Protein AF-A0A7C7WQC9-F1 (afdb_monomer)

Structure (mmCIF, N/CA/C/O backbone):
data_AF-A0A7C7WQC9-F1
#
_entry.id   AF-A0A7C7WQC9-F1
#
loop_
_atom_site.group_PDB
_atom_site.id
_atom_site.type_symbol
_atom_site.label_atom_id
_atom_site.label_alt_id
_atom_site.label_comp_id
_atom_site.label_asym_id
_atom_site.label_entity_id
_atom_site.label_seq_id
_atom_site.pdbx_PDB_ins_code
_atom_site.Cartn_x
_atom_site.Cartn_y
_atom_site.Cartn_z
_atom_site.occupancy
_atom_site.B_iso_or_equiv
_atom_site.auth_seq_id
_atom_site.auth_comp_id
_atom_site.auth_asym_id
_atom_site.auth_atom_id
_atom_site.pdbx_PDB_model_num
ATOM 1 N N . MET A 1 1 ? -7.700 7.369 4.711 1.00 64.25 1 MET A N 1
ATOM 2 C CA . MET A 1 1 ? -9.040 7.244 5.313 1.00 64.25 1 MET A CA 1
ATOM 3 C C . MET A 1 1 ? -9.657 8.632 5.385 1.00 64.25 1 MET A C 1
ATOM 5 O O . MET A 1 1 ? -8.941 9.602 5.173 1.00 64.25 1 MET A O 1
ATOM 9 N N . LYS A 1 2 ? -10.973 8.746 5.569 1.00 70.88 2 LYS A N 1
ATOM 10 C CA . LYS A 1 2 ? -11.590 10.021 5.981 1.00 70.88 2 LYS A CA 1
ATOM 11 C C . LYS A 1 2 ? -11.901 10.004 7.476 1.00 70.88 2 LYS A C 1
ATOM 13 O O . LYS A 1 2 ? -11.728 11.023 8.126 1.00 70.88 2 LYS A O 1
ATOM 18 N N . GLU A 1 3 ? -12.272 8.836 7.994 1.00 84.00 3 GLU A N 1
ATOM 19 C CA . GLU A 1 3 ? -12.605 8.578 9.395 1.00 84.00 3 GLU A CA 1
ATOM 20 C C . GLU A 1 3 ? -11.964 7.251 9.838 1.00 84.00 3 GLU A C 1
ATOM 22 O O . GLU A 1 3 ? -11.540 6.449 8.992 1.00 84.00 3 GLU A O 1
ATOM 27 N N . ALA A 1 4 ? -11.831 7.053 11.152 1.00 91.31 4 ALA A N 1
ATOM 28 C CA . ALA A 1 4 ? -11.336 5.804 11.730 1.00 91.31 4 ALA A CA 1
ATOM 29 C C . ALA A 1 4 ? -12.368 4.673 11.538 1.00 91.31 4 ALA A C 1
ATOM 31 O O . ALA A 1 4 ? -13.559 4.963 11.507 1.00 91.31 4 ALA A O 1
ATOM 32 N N . PRO A 1 5 ? -11.950 3.400 11.410 1.00 94.94 5 PRO A N 1
ATOM 33 C CA . PRO A 1 5 ? -12.884 2.279 11.362 1.00 94.94 5 PRO A CA 1
ATOM 34 C C . PRO A 1 5 ? -13.721 2.172 12.647 1.00 94.94 5 PRO A C 1
ATOM 36 O O . PRO A 1 5 ? -13.170 2.225 13.749 1.00 94.94 5 PRO A O 1
ATOM 39 N N . ASP A 1 6 ? -15.032 1.987 12.481 1.00 94.25 6 ASP A N 1
ATOM 40 C CA . ASP A 1 6 ? -16.019 2.055 13.570 1.00 94.25 6 ASP A CA 1
ATOM 41 C C . ASP A 1 6 ? -15.994 0.839 14.508 1.00 94.25 6 ASP A C 1
ATOM 43 O O . ASP A 1 6 ? -16.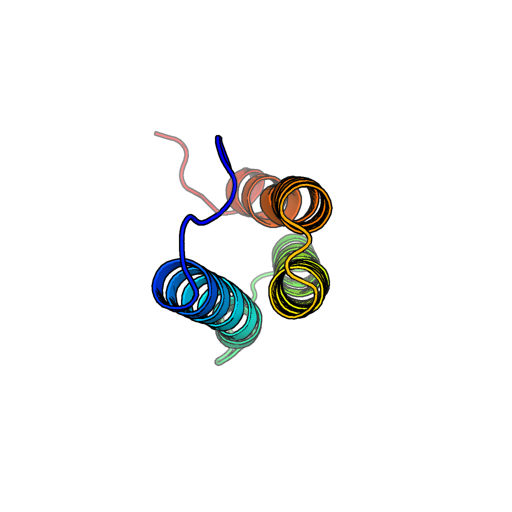310 0.950 15.692 1.00 94.25 6 ASP A O 1
ATOM 47 N N . ASP A 1 7 ? -15.626 -0.331 13.983 1.00 96.19 7 ASP A N 1
ATOM 48 C CA . ASP A 1 7 ? -15.652 -1.599 14.706 1.00 96.19 7 ASP A CA 1
ATOM 49 C C . ASP A 1 7 ? -14.519 -2.547 14.276 1.00 96.19 7 ASP A C 1
ATOM 51 O O . ASP A 1 7 ? -13.774 -2.297 13.323 1.00 96.19 7 ASP A O 1
ATOM 55 N N . ASP A 1 8 ? -14.372 -3.653 15.008 1.00 96.88 8 ASP A N 1
ATOM 56 C CA . ASP A 1 8 ? -13.337 -4.664 14.759 1.00 96.88 8 ASP A CA 1
ATOM 57 C C . ASP A 1 8 ? -13.433 -5.260 13.353 1.00 96.88 8 ASP A C 1
ATOM 59 O O . ASP A 1 8 ? -12.416 -5.470 12.695 1.00 96.88 8 ASP A O 1
ATOM 63 N N . LYS A 1 9 ? -14.652 -5.448 12.841 1.00 97.38 9 LYS A N 1
ATOM 64 C CA . LYS A 1 9 ? -14.880 -5.977 11.495 1.00 97.38 9 LYS A CA 1
ATOM 65 C C . LYS A 1 9 ? -14.376 -5.009 10.423 1.00 97.38 9 LYS A C 1
ATOM 67 O O . LYS A 1 9 ? -13.825 -5.435 9.406 1.00 97.38 9 LYS A O 1
ATOM 72 N N . ALA A 1 10 ? -14.546 -3.706 10.627 1.00 96.88 10 ALA A N 1
ATOM 73 C CA . ALA A 1 10 ? -14.026 -2.675 9.743 1.00 96.88 10 ALA A CA 1
ATOM 74 C C . ALA A 1 10 ? -12.488 -2.623 9.790 1.00 96.88 10 ALA A C 1
ATOM 76 O O . ALA A 1 10 ? -11.855 -2.474 8.740 1.00 96.88 10 ALA A O 1
ATOM 77 N N . TRP A 1 11 ? -11.884 -2.822 10.967 1.00 97.56 11 TRP A N 1
ATOM 7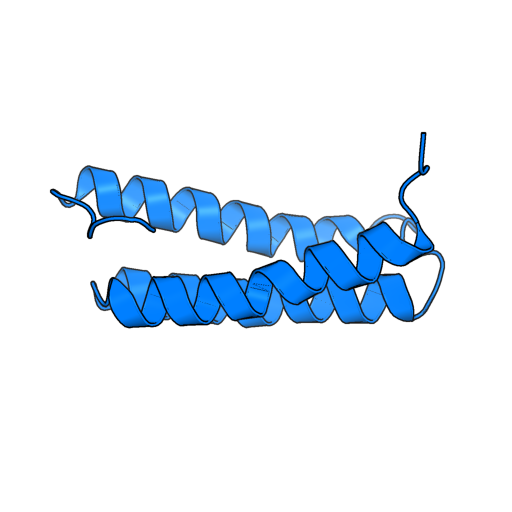8 C CA . TRP A 1 11 ? -10.433 -2.975 11.113 1.00 97.56 11 TRP A CA 1
ATOM 79 C C . TRP A 1 11 ? -9.900 -4.220 10.388 1.00 97.56 11 TRP A C 1
ATOM 81 O O . TRP A 1 11 ? -8.958 -4.105 9.605 1.00 97.56 11 TRP A O 1
ATOM 91 N N . GLU A 1 12 ? -10.530 -5.383 10.555 1.00 97.88 12 GLU A N 1
ATOM 92 C CA . GLU A 1 12 ? -10.162 -6.627 9.859 1.00 97.88 12 GLU A CA 1
ATOM 93 C C . GLU A 1 12 ? -10.291 -6.502 8.335 1.00 97.88 12 GLU A C 1
ATOM 95 O O . GLU A 1 12 ? -9.417 -6.932 7.573 1.00 97.88 12 GLU A O 1
ATOM 100 N N . ALA A 1 13 ? -11.365 -5.866 7.863 1.00 97.06 13 ALA A N 1
ATOM 101 C CA . ALA A 1 13 ? -11.560 -5.604 6.444 1.00 97.06 13 ALA A CA 1
ATOM 102 C C . ALA A 1 13 ? -10.474 -4.670 5.888 1.00 97.06 13 ALA A C 1
ATOM 104 O O . ALA A 1 13 ? -10.034 -4.837 4.746 1.00 97.06 13 ALA A O 1
ATOM 105 N N . LEU A 1 14 ? -10.030 -3.686 6.674 1.00 96.81 14 LEU A N 1
ATOM 106 C CA . LEU A 1 14 ? -8.933 -2.800 6.302 1.00 96.81 14 LEU A CA 1
ATOM 107 C C . LEU A 1 14 ? -7.588 -3.546 6.285 1.00 96.81 14 LEU A C 1
ATOM 109 O O . LEU A 1 14 ? -6.837 -3.392 5.320 1.00 96.81 14 LEU A O 1
ATOM 113 N N . ALA A 1 15 ? -7.323 -4.399 7.280 1.00 98.06 15 ALA A N 1
ATOM 114 C CA . ALA A 1 15 ? -6.136 -5.252 7.337 1.00 98.06 15 ALA A CA 1
ATOM 115 C C . ALA A 1 15 ? -6.055 -6.169 6.111 1.00 98.06 15 ALA A C 1
ATOM 117 O O . ALA A 1 15 ? -5.039 -6.206 5.421 1.00 98.06 15 ALA A O 1
ATOM 118 N N . THR A 1 16 ? -7.165 -6.825 5.763 1.00 98.38 16 THR A N 1
ATOM 119 C CA . THR A 1 16 ? -7.254 -7.709 4.591 1.00 98.38 16 THR A CA 1
ATOM 120 C C . THR A 1 16 ? -6.883 -6.968 3.305 1.00 98.38 16 THR A C 1
ATOM 122 O O . THR A 1 16 ? -6.097 -7.459 2.500 1.00 98.38 16 THR A O 1
ATOM 125 N N . LYS A 1 17 ? -7.397 -5.747 3.113 1.00 97.69 17 LYS A N 1
ATOM 126 C CA . LYS A 1 17 ? -7.072 -4.922 1.937 1.00 97.69 17 LYS A CA 1
ATOM 127 C C . LYS A 1 17 ? -5.598 -4.516 1.908 1.00 97.69 17 LYS A C 1
ATOM 129 O O . LYS A 1 17 ? -4.987 -4.547 0.843 1.00 97.69 17 LYS A O 1
ATOM 134 N N . ALA A 1 18 ? -5.026 -4.144 3.053 1.00 97.88 18 ALA A N 1
ATOM 135 C CA . ALA A 1 18 ? -3.611 -3.799 3.149 1.00 97.88 18 ALA A CA 1
ATOM 136 C C . ALA A 1 18 ? -2.707 -5.009 2.848 1.00 97.88 18 ALA A C 1
ATOM 138 O O . ALA A 1 18 ? -1.744 -4.869 2.096 1.00 97.88 18 ALA A O 1
ATOM 139 N N . ALA A 1 19 ? -3.064 -6.198 3.343 1.00 98.44 19 ALA A N 1
ATOM 140 C CA . ALA A 1 19 ? -2.371 -7.448 3.037 1.00 98.44 19 ALA A CA 1
ATOM 141 C C . ALA A 1 19 ? -2.437 -7.791 1.543 1.00 98.44 19 ALA A C 1
ATOM 143 O O . ALA A 1 19 ? -1.412 -8.078 0.935 1.00 98.44 19 ALA A O 1
ATOM 144 N N . LEU A 1 20 ? -3.606 -7.664 0.908 1.00 98.56 20 LEU A N 1
ATOM 145 C CA . LEU A 1 20 ? -3.738 -7.894 -0.535 1.00 98.56 20 LEU A CA 1
ATOM 146 C C . LEU A 1 20 ? -2.847 -6.958 -1.367 1.00 98.56 20 LEU A C 1
ATOM 148 O O . LEU A 1 20 ? -2.278 -7.382 -2.370 1.00 98.56 20 LEU A O 1
ATOM 152 N N . LEU A 1 21 ? -2.699 -5.695 -0.956 1.00 98.25 21 LEU A N 1
ATOM 153 C CA . LEU A 1 21 ? -1.791 -4.754 -1.621 1.00 98.25 21 LEU A CA 1
ATOM 154 C C . LEU A 1 21 ? -0.316 -5.108 -1.401 1.00 98.25 21 LEU A C 1
ATOM 156 O O . LEU A 1 21 ? 0.492 -4.916 -2.310 1.00 98.25 21 LEU A O 1
ATOM 160 N N . ASN A 1 22 ? 0.030 -5.645 -0.231 1.00 98.44 22 ASN A N 1
ATOM 161 C CA . ASN A 1 22 ? 1.367 -6.166 0.033 1.00 98.44 22 ASN A CA 1
ATOM 162 C C . ASN A 1 22 ? 1.701 -7.330 -0.912 1.00 98.44 22 ASN A C 1
ATOM 164 O O . ASN A 1 22 ? 2.683 -7.258 -1.652 1.00 98.44 22 ASN A O 1
ATOM 168 N N . GLU A 1 23 ? 0.823 -8.333 -0.974 1.00 98.44 23 GLU A N 1
ATOM 169 C CA . GLU A 1 23 ? 0.969 -9.498 -1.854 1.00 98.44 23 GLU A CA 1
ATOM 170 C C . GLU A 1 23 ? 1.013 -9.100 -3.334 1.00 98.44 23 GLU A C 1
ATOM 172 O O . GLU A 1 23 ? 1.831 -9.610 -4.103 1.00 98.44 23 GLU A O 1
ATOM 177 N N . ALA A 1 24 ? 0.207 -8.116 -3.746 1.00 97.81 24 ALA A N 1
ATOM 178 C CA . ALA A 1 24 ? 0.266 -7.576 -5.101 1.00 97.81 24 ALA A CA 1
ATOM 179 C C . ALA A 1 24 ? 1.671 -7.054 -5.447 1.00 97.81 24 ALA A C 1
ATOM 181 O O . ALA A 1 24 ? 2.159 -7.298 -6.548 1.00 97.81 24 ALA A O 1
ATOM 182 N N . GLY A 1 25 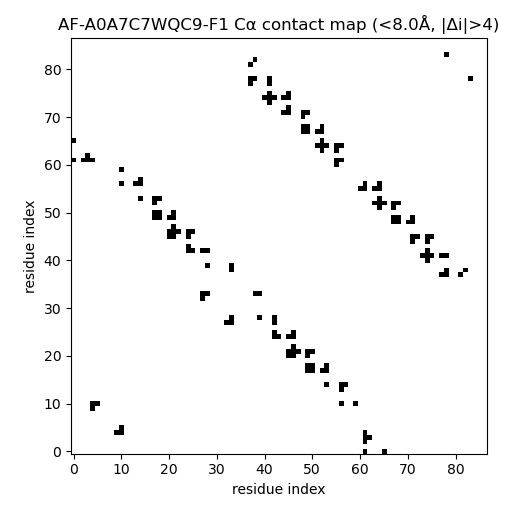? 2.364 -6.410 -4.504 1.00 97.38 25 GLY A N 1
ATOM 183 C CA . GLY A 1 25 ? 3.749 -5.975 -4.687 1.00 97.38 25 GLY A CA 1
ATOM 184 C C . GLY A 1 25 ? 4.735 -7.122 -4.945 1.00 97.38 25 GLY A C 1
ATOM 185 O O . GLY A 1 25 ? 5.723 -6.925 -5.650 1.00 97.38 25 GLY A O 1
ATOM 186 N N . HIS A 1 26 ? 4.468 -8.328 -4.438 1.00 97.56 26 HIS A N 1
ATOM 187 C CA . HIS A 1 26 ? 5.244 -9.524 -4.779 1.00 97.56 26 HIS A CA 1
ATOM 188 C C . HIS A 1 26 ? 4.882 -10.058 -6.169 1.00 97.56 26 HIS A C 1
ATOM 190 O O . HIS A 1 26 ? 5.775 -10.326 -6.972 1.00 97.56 26 HIS A O 1
ATOM 196 N N . ILE A 1 27 ? 3.587 -10.153 -6.483 1.00 97.75 27 ILE A N 1
ATOM 197 C CA . ILE A 1 27 ? 3.093 -10.643 -7.781 1.00 97.75 27 ILE A CA 1
ATOM 198 C C . ILE A 1 27 ? 3.590 -9.765 -8.937 1.00 97.75 27 ILE A C 1
ATOM 200 O O . ILE A 1 27 ? 3.932 -10.280 -9.999 1.00 97.75 27 ILE A O 1
ATOM 204 N N . LEU A 1 28 ? 3.692 -8.448 -8.736 1.00 97.19 28 LEU A N 1
ATOM 205 C CA . LEU A 1 28 ? 4.237 -7.516 -9.730 1.00 97.19 28 LEU A CA 1
ATOM 206 C C . LEU A 1 28 ? 5.694 -7.826 -10.112 1.00 97.19 28 LEU A C 1
ATOM 208 O O . LEU A 1 28 ? 6.129 -7.424 -11.188 1.00 97.19 28 LEU A O 1
ATOM 212 N N . MET A 1 29 ? 6.432 -8.547 -9.267 1.00 97.88 29 MET A N 1
ATOM 213 C CA . MET A 1 29 ? 7.819 -8.957 -9.509 1.00 97.88 29 MET A CA 1
ATOM 214 C C . MET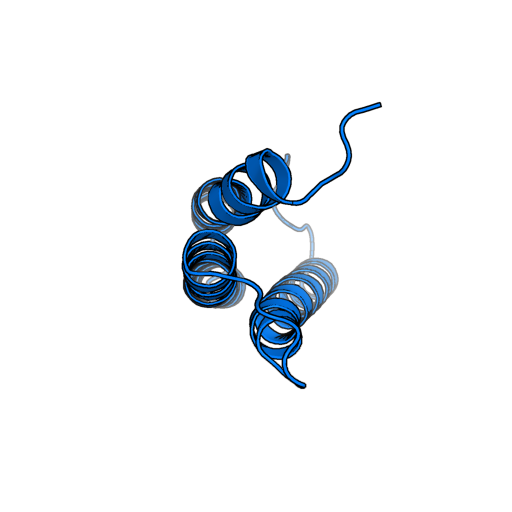 A 1 29 ? 7.951 -10.406 -9.997 1.00 97.88 29 MET A C 1
ATOM 216 O O . MET A 1 29 ? 9.052 -10.833 -10.342 1.00 97.88 29 MET A O 1
ATOM 220 N N . ALA A 1 30 ? 6.860 -11.172 -10.010 1.00 96.81 30 ALA A N 1
ATOM 221 C CA . ALA A 1 30 ? 6.864 -12.577 -10.399 1.00 96.81 30 ALA A CA 1
ATOM 222 C C . ALA A 1 30 ? 6.857 -12.758 -11.926 1.00 96.81 30 ALA A C 1
ATOM 224 O O . ALA A 1 30 ? 6.542 -11.837 -12.679 1.00 96.81 30 ALA A O 1
ATOM 225 N N . ASP A 1 31 ? 7.190 -13.967 -12.380 1.00 95.25 31 ASP A N 1
ATOM 226 C CA . ASP A 1 31 ? 6.983 -14.442 -13.758 1.00 95.25 31 ASP A CA 1
ATOM 227 C C . ASP A 1 31 ? 7.562 -13.544 -14.868 1.00 95.25 31 ASP A C 1
ATOM 229 O O . ASP A 1 31 ? 7.004 -13.451 -15.960 1.00 95.25 31 ASP A O 1
ATOM 233 N N . GLY A 1 32 ? 8.665 -12.837 -14.596 1.00 94.38 32 GLY A N 1
ATOM 234 C CA . GLY A 1 32 ? 9.292 -11.933 -15.570 1.00 94.38 32 GLY A CA 1
ATOM 235 C C . GLY A 1 32 ? 8.470 -10.678 -15.894 1.00 94.38 32 GLY A C 1
ATOM 236 O O . GLY A 1 32 ? 8.727 -10.029 -16.903 1.00 94.38 32 GLY A O 1
ATOM 237 N N . ARG A 1 33 ? 7.485 -10.321 -15.056 1.00 93.44 33 ARG A N 1
ATOM 238 C CA . ARG A 1 33 ? 6.609 -9.152 -15.254 1.00 93.44 33 ARG A CA 1
ATOM 239 C C . ARG A 1 33 ? 7.320 -7.810 -15.102 1.00 93.44 33 ARG A C 1
ATOM 241 O O . ARG A 1 33 ? 6.839 -6.832 -15.658 1.00 93.44 33 ARG A O 1
ATOM 248 N N . CYS A 1 34 ? 8.405 -7.755 -14.329 1.00 96.94 34 CYS A N 1
ATOM 249 C CA . CYS A 1 34 ? 9.128 -6.522 -14.029 1.00 96.94 34 CYS A CA 1
ATOM 250 C C . CYS A 1 34 ? 9.968 -6.070 -15.239 1.00 96.94 34 CYS A C 1
ATOM 252 O O . CYS A 1 34 ? 10.949 -6.745 -15.558 1.00 96.94 34 CYS A O 1
ATOM 254 N N . PRO A 1 35 ? 9.630 -4.946 -15.897 1.00 96.31 35 PRO A N 1
ATOM 255 C CA . PRO A 1 35 ? 10.345 -4.487 -17.084 1.00 96.31 35 PRO A CA 1
ATOM 256 C C . PRO A 1 35 ? 11.656 -3.757 -16.757 1.00 96.31 35 PRO A C 1
ATOM 258 O O . PRO A 1 35 ? 12.596 -3.828 -17.546 1.00 96.31 35 PRO A O 1
ATOM 261 N N . ASP A 1 36 ? 11.730 -3.053 -15.621 1.00 97.75 36 ASP A N 1
ATOM 262 C CA . ASP A 1 36 ? 12.852 -2.178 -15.267 1.00 97.75 36 ASP A CA 1
ATOM 263 C C . ASP A 1 36 ? 12.891 -1.819 -13.764 1.00 97.75 36 ASP A C 1
ATOM 265 O O . ASP A 1 36 ? 12.164 -2.379 -12.940 1.00 97.75 36 ASP A O 1
ATOM 269 N N . GLY A 1 37 ? 13.798 -0.902 -13.407 1.00 97.56 37 GLY A N 1
ATOM 270 C CA . GLY A 1 37 ? 14.021 -0.450 -12.035 1.00 97.56 37 GLY A CA 1
ATOM 271 C C . GLY A 1 37 ? 12.897 0.409 -11.452 1.00 97.56 37 GLY A C 1
ATOM 272 O O . GLY A 1 37 ? 12.614 0.271 -10.265 1.00 97.56 37 GLY A O 1
ATOM 273 N N . ASP A 1 38 ? 12.212 1.231 -12.255 1.00 97.62 38 ASP A N 1
ATOM 274 C CA . ASP A 1 38 ? 11.123 2.090 -11.762 1.00 97.62 38 ASP A CA 1
ATOM 275 C C . ASP A 1 38 ? 9.948 1.235 -11.267 1.00 97.62 38 ASP A C 1
ATOM 277 O O . ASP A 1 38 ? 9.372 1.481 -10.199 1.00 97.62 38 ASP A O 1
ATOM 281 N N . TRP A 1 39 ? 9.638 0.166 -12.004 1.00 98.00 39 TRP A N 1
ATOM 282 C CA . TRP A 1 39 ? 8.675 -0.844 -11.579 1.00 98.00 39 TRP A CA 1
ATOM 283 C C . TRP A 1 39 ? 9.125 -1.569 -10.306 1.00 98.00 39 TRP A C 1
ATOM 285 O O . TRP A 1 39 ? 8.336 -1.716 -9.365 1.00 98.00 39 TRP A O 1
ATOM 295 N N . ALA A 1 40 ? 10.386 -2.012 -10.257 1.00 98.19 40 ALA A N 1
ATOM 296 C CA . ALA A 1 40 ? 10.937 -2.745 -9.119 1.00 98.19 40 ALA A CA 1
ATOM 297 C C . ALA A 1 40 ? 10.905 -1.921 -7.821 1.00 98.19 40 ALA A C 1
ATOM 299 O O . ALA A 1 40 ? 10.473 -2.416 -6.772 1.00 98.19 40 ALA A O 1
ATOM 300 N N . ASP A 1 41 ? 11.304 -0.653 -7.893 1.00 98.31 41 ASP A N 1
ATOM 301 C CA . ASP A 1 41 ? 11.337 0.264 -6.756 1.00 98.31 41 ASP A CA 1
ATOM 302 C C . ASP A 1 41 ? 9.929 0.646 -6.289 1.00 98.31 41 ASP A C 1
ATOM 304 O O . ASP A 1 41 ? 9.660 0.715 -5.081 1.00 98.31 41 ASP A O 1
ATOM 308 N N . ALA A 1 42 ? 8.986 0.815 -7.220 1.00 98.25 42 ALA A N 1
ATOM 309 C CA . ALA A 1 42 ? 7.584 1.013 -6.878 1.00 98.25 42 ALA A CA 1
ATOM 310 C C . ALA A 1 42 ? 6.987 -0.228 -6.193 1.00 98.25 42 ALA A C 1
ATOM 312 O O . ALA A 1 42 ? 6.328 -0.097 -5.160 1.00 98.25 42 ALA A O 1
ATOM 313 N N . ALA A 1 43 ? 7.254 -1.436 -6.697 1.00 98.25 43 ALA A N 1
ATOM 314 C CA . ALA A 1 43 ? 6.798 -2.683 -6.080 1.00 98.25 43 ALA A CA 1
ATOM 315 C C . ALA A 1 43 ? 7.413 -2.897 -4.684 1.00 98.25 43 ALA A C 1
ATOM 317 O O . ALA A 1 43 ? 6.729 -3.333 -3.754 1.00 98.25 43 ALA A O 1
ATOM 318 N N . LYS A 1 44 ? 8.689 -2.543 -4.490 1.00 98.19 44 LYS A N 1
ATOM 319 C CA . LYS A 1 44 ? 9.330 -2.512 -3.167 1.00 98.19 44 LYS A CA 1
ATOM 320 C C . LYS A 1 44 ? 8.629 -1.531 -2.228 1.00 98.19 44 LYS A C 1
ATOM 322 O O . LYS A 1 44 ? 8.222 -1.936 -1.142 1.00 98.19 44 LYS A O 1
ATOM 327 N N . THR A 1 45 ? 8.417 -0.293 -2.668 1.00 98.12 45 THR A N 1
ATOM 328 C CA . THR A 1 45 ? 7.718 0.736 -1.881 1.00 98.12 45 THR A CA 1
ATOM 329 C C . THR A 1 45 ? 6.304 0.288 -1.500 1.00 98.12 45 THR A C 1
ATOM 331 O O . THR A 1 45 ? 5.894 0.449 -0.351 1.00 98.12 45 THR A O 1
ATOM 334 N N . LEU A 1 46 ? 5.563 -0.324 -2.432 1.00 98.31 46 LEU A N 1
ATOM 335 C CA . LEU A 1 46 ? 4.223 -0.857 -2.180 1.00 98.31 46 LEU A CA 1
ATOM 336 C C . LEU A 1 46 ? 4.239 -1.894 -1.048 1.00 98.31 46 LEU A C 1
ATOM 338 O O . LEU A 1 46 ? 3.420 -1.801 -0.134 1.00 98.31 46 LEU A O 1
ATOM 342 N N . ARG A 1 47 ? 5.189 -2.837 -1.060 1.00 98.25 47 ARG A N 1
ATOM 343 C CA . ARG A 1 47 ? 5.350 -3.855 -0.006 1.00 98.25 47 ARG A CA 1
ATOM 344 C C . ARG A 1 47 ? 5.747 -3.248 1.335 1.00 98.25 47 ARG A C 1
ATOM 346 O O . ARG A 1 47 ? 5.106 -3.501 2.349 1.00 98.25 47 ARG A O 1
ATOM 353 N N . GLU A 1 48 ? 6.782 -2.418 1.355 1.00 98.19 48 GLU A N 1
ATOM 354 C CA . GLU A 1 48 ? 7.296 -1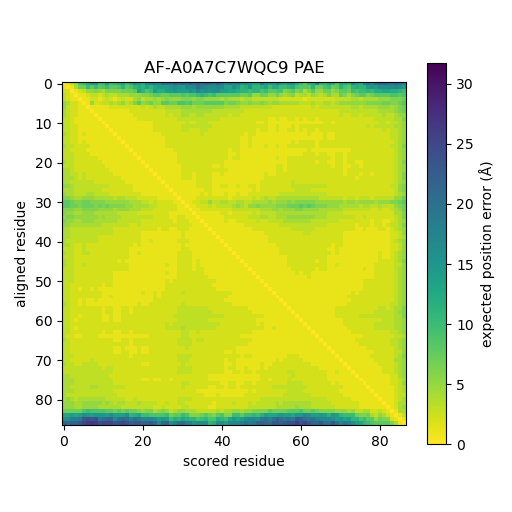.847 2.603 1.00 98.19 48 GLU A CA 1
ATOM 355 C C . GLU A 1 48 ? 6.257 -0.941 3.273 1.00 98.19 48 GLU A C 1
ATOM 357 O O . GLU A 1 48 ? 5.989 -1.079 4.467 1.00 98.19 48 GLU A O 1
ATOM 362 N N . CYS A 1 49 ? 5.595 -0.062 2.516 1.00 98.31 49 CYS A N 1
ATOM 363 C CA . CYS A 1 49 ? 4.578 0.815 3.087 1.00 98.31 49 CYS A CA 1
ATOM 364 C C . CYS A 1 49 ? 3.297 0.065 3.478 1.00 98.31 49 CYS A C 1
ATOM 366 O O . CYS A 1 49 ? 2.724 0.390 4.514 1.00 98.31 49 CYS A O 1
ATOM 368 N N . SER A 1 50 ? 2.850 -0.945 2.720 1.00 98.25 50 SER A N 1
ATOM 369 C CA . SER A 1 50 ? 1.686 -1.758 3.123 1.00 98.25 50 SER A CA 1
ATOM 370 C C . SER A 1 50 ? 1.945 -2.554 4.407 1.00 98.25 50 SER A C 1
ATOM 372 O O . SER A 1 50 ? 1.045 -2.657 5.237 1.00 98.25 50 SER A O 1
ATOM 374 N N . ALA A 1 51 ? 3.175 -3.026 4.642 1.00 98.50 51 ALA A N 1
ATOM 375 C CA . ALA A 1 51 ? 3.557 -3.642 5.915 1.00 98.50 51 ALA A CA 1
ATOM 376 C C . ALA A 1 51 ? 3.487 -2.644 7.087 1.00 98.50 51 ALA A C 1
ATOM 378 O O . ALA A 1 51 ? 3.034 -2.986 8.180 1.00 98.50 51 ALA A O 1
ATOM 379 N N . VAL A 1 52 ? 3.876 -1.382 6.862 1.00 98.56 52 VAL A N 1
ATOM 380 C CA . VAL A 1 52 ? 3.693 -0.316 7.862 1.00 98.56 52 VAL A CA 1
ATOM 381 C C . VAL A 1 52 ? 2.208 -0.033 8.092 1.00 98.56 52 VAL A C 1
ATOM 383 O O . VAL A 1 52 ? 1.798 0.087 9.243 1.00 98.56 52 VAL A O 1
ATOM 386 N N . VAL A 1 53 ? 1.391 0.031 7.034 1.00 98.44 53 VAL A N 1
ATOM 387 C CA . VAL A 1 53 ? -0.069 0.196 7.147 1.00 98.44 53 VAL A CA 1
ATOM 388 C C . VAL A 1 53 ? -0.674 -0.926 7.994 1.00 98.44 53 VAL A C 1
ATOM 390 O O . VAL A 1 53 ? -1.413 -0.625 8.927 1.00 98.44 53 VAL A O 1
ATOM 393 N N . LEU A 1 54 ? -0.317 -2.189 7.736 1.00 98.31 54 LEU A N 1
ATOM 394 C CA . LEU A 1 54 ? -0.752 -3.345 8.531 1.00 98.31 54 LEU A CA 1
ATOM 395 C C . LEU A 1 54 ? -0.382 -3.192 10.007 1.00 9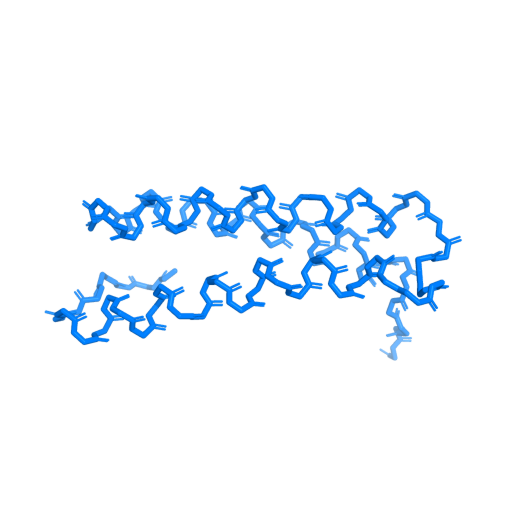8.31 54 LEU A C 1
ATOM 397 O O . LEU A 1 54 ? -1.253 -3.253 10.866 1.00 98.31 54 LEU A O 1
ATOM 401 N N . LYS A 1 55 ? 0.880 -2.867 10.304 1.00 98.50 55 LYS A N 1
ATOM 402 C CA . LYS A 1 55 ? 1.324 -2.642 11.685 1.00 98.50 55 LYS A CA 1
ATOM 403 C C . LYS A 1 55 ? 0.516 -1.548 12.390 1.00 98.50 55 LYS A C 1
ATOM 405 O O . LYS A 1 55 ? 0.258 -1.647 13.585 1.00 98.50 55 LYS A O 1
ATOM 410 N N . LYS A 1 56 ? 0.142 -0.483 11.674 1.00 98.44 56 LYS A N 1
ATOM 411 C CA . LYS A 1 56 ? -0.687 0.601 12.220 1.00 98.44 56 LYS A CA 1
ATOM 412 C C . LYS A 1 56 ? -2.139 0.181 12.426 1.00 98.44 56 LYS A C 1
ATOM 414 O O . LYS A 1 56 ? -2.738 0.568 13.424 1.00 98.44 56 LYS A O 1
ATOM 419 N N . ILE A 1 57 ? -2.671 -0.650 11.537 1.00 98.12 57 ILE A N 1
ATOM 420 C CA . ILE A 1 57 ? -3.992 -1.268 11.684 1.00 98.12 57 ILE A CA 1
ATOM 421 C C . ILE A 1 57 ? -4.044 -2.169 12.920 1.00 98.12 57 ILE A C 1
ATOM 423 O O . ILE A 1 57 ? -4.959 -2.019 13.724 1.00 98.12 57 ILE A O 1
ATOM 427 N N . ASP A 1 58 ? -3.031 -3.010 13.137 1.00 97.31 58 ASP A N 1
ATOM 428 C CA . ASP A 1 58 ? -2.945 -3.882 14.319 1.00 97.31 58 ASP A CA 1
ATOM 429 C C . ASP A 1 58 ? -2.903 -3.079 15.631 1.00 97.31 58 ASP A C 1
ATOM 431 O O . ASP A 1 58 ? -3.380 -3.521 16.674 1.00 97.31 58 ASP A O 1
ATOM 435 N N . GLN A 1 59 ? -2.353 -1.863 15.577 1.00 97.88 59 GLN A N 1
ATOM 436 C CA . GLN A 1 59 ? -2.301 -0.914 16.693 1.00 97.88 59 GLN A CA 1
ATOM 437 C C . GLN A 1 59 ? -3.585 -0.082 16.854 1.00 97.88 59 GLN A C 1
ATOM 439 O O . GLN A 1 59 ? -3.649 0.748 17.760 1.00 97.88 59 GLN A O 1
ATOM 444 N N . LYS A 1 60 ? -4.579 -0.259 15.974 1.00 97.06 60 LYS A N 1
ATOM 445 C CA . LYS A 1 60 ? -5.752 0.619 15.821 1.00 97.06 60 LYS A CA 1
ATOM 446 C C . LYS A 1 60 ? -5.399 2.108 15.680 1.00 97.06 60 LYS A C 1
ATOM 448 O O . LYS A 1 60 ? -6.155 2.992 16.079 1.00 97.06 60 LYS A O 1
ATOM 453 N N . ASP A 1 61 ? -4.252 2.397 15.072 1.00 97.69 61 ASP A N 1
ATOM 454 C CA . ASP A 1 61 ? -3.748 3.748 14.829 1.00 97.69 61 ASP A CA 1
ATOM 455 C C . ASP A 1 61 ? -4.239 4.244 13.460 1.00 97.69 61 ASP A C 1
ATOM 457 O O . ASP A 1 61 ? -3.578 4.071 12.432 1.00 97.69 61 ASP A O 1
ATOM 461 N N . ALA A 1 62 ? -5.440 4.827 13.435 1.00 96.62 62 ALA A N 1
ATOM 462 C CA . ALA A 1 62 ? -6.093 5.266 12.200 1.00 96.62 62 ALA A CA 1
ATOM 463 C C . ALA A 1 62 ? -5.310 6.376 11.478 1.00 96.62 62 ALA A C 1
ATOM 465 O O . ALA A 1 62 ? -5.184 6.353 10.250 1.00 96.62 62 ALA A O 1
ATOM 466 N N . GLU A 1 63 ? -4.763 7.329 12.233 1.00 96.62 63 GLU A N 1
ATOM 467 C CA . GLU A 1 63 ? -3.963 8.427 11.691 1.00 96.62 63 GLU A CA 1
ATOM 468 C C . GLU A 1 63 ? -2.639 7.902 11.125 1.00 96.62 63 GLU A C 1
ATOM 470 O O . GLU A 1 63 ? -2.298 8.179 9.972 1.00 96.62 63 GLU A O 1
ATOM 475 N N . GLY A 1 64 ? -1.934 7.059 11.883 1.00 97.31 64 GLY A N 1
ATOM 476 C CA . GLY A 1 64 ? -0.702 6.424 11.433 1.00 97.31 64 GLY A CA 1
ATOM 477 C C . GLY A 1 64 ? -0.910 5.542 10.203 1.00 97.31 64 GLY A C 1
ATOM 478 O O . GLY A 1 64 ? -0.107 5.599 9.268 1.00 97.31 64 GLY A O 1
ATOM 479 N N . ALA A 1 65 ? -2.000 4.769 10.153 1.00 97.88 65 ALA A N 1
ATOM 480 C CA . ALA A 1 65 ? -2.354 3.960 8.988 1.00 97.88 65 ALA A CA 1
ATOM 481 C C . ALA A 1 65 ? -2.625 4.839 7.759 1.00 97.88 65 ALA A C 1
ATOM 483 O O . ALA A 1 65 ? -2.186 4.520 6.653 1.00 97.88 65 ALA A O 1
ATOM 484 N N . GLN A 1 66 ? -3.293 5.980 7.938 1.00 96.56 66 GLN A N 1
ATOM 485 C CA . GLN A 1 66 ? -3.542 6.934 6.863 1.00 96.56 66 GLN A CA 1
ATOM 486 C C . GLN A 1 66 ? -2.262 7.592 6.340 1.00 96.56 66 GLN A C 1
ATOM 488 O O . GLN A 1 66 ? -2.095 7.677 5.122 1.00 96.56 66 GLN A O 1
ATOM 493 N N . ILE A 1 67 ? -1.359 8.025 7.220 1.00 96.69 67 ILE A N 1
ATOM 494 C CA . ILE A 1 67 ? -0.061 8.597 6.833 1.00 96.69 67 ILE A CA 1
ATOM 495 C C . ILE A 1 67 ? 0.768 7.555 6.069 1.00 96.69 67 ILE A C 1
ATOM 497 O O . ILE A 1 67 ? 1.305 7.843 4.995 1.00 96.69 67 ILE A O 1
ATOM 501 N N . ALA A 1 68 ? 0.826 6.319 6.572 1.00 97.25 68 ALA A N 1
ATOM 502 C CA . ALA A 1 68 ? 1.521 5.222 5.902 1.00 97.25 68 ALA A CA 1
ATOM 503 C C . ALA A 1 68 ? 0.904 4.907 4.527 1.00 97.25 68 ALA A C 1
ATOM 505 O O . ALA A 1 68 ? 1.626 4.711 3.549 1.00 97.25 68 ALA A O 1
ATOM 506 N N . PHE A 1 69 ? -0.427 4.939 4.415 1.00 97.25 69 PHE A N 1
ATOM 507 C CA . PHE A 1 69 ? -1.125 4.748 3.147 1.00 97.25 69 PHE A CA 1
ATOM 508 C C . PHE A 1 69 ? -0.823 5.874 2.149 1.00 97.25 69 PHE A C 1
ATOM 510 O O . PHE A 1 69 ? -0.583 5.604 0.975 1.00 97.25 69 PHE A O 1
ATOM 517 N N . GLN A 1 70 ? -0.766 7.134 2.591 1.00 96.31 70 GLN A N 1
ATOM 518 C CA . GLN A 1 70 ? -0.360 8.254 1.734 1.00 96.31 70 GLN A CA 1
ATOM 519 C C . GLN A 1 70 ? 1.058 8.055 1.186 1.00 96.31 70 GLN A C 1
ATOM 521 O O . GLN A 1 70 ? 1.284 8.261 -0.007 1.00 96.31 70 GLN A O 1
ATOM 526 N N . ALA A 1 71 ? 1.998 7.595 2.016 1.00 96.62 71 ALA A N 1
ATOM 527 C CA . ALA A 1 71 ? 3.333 7.227 1.549 1.00 96.62 71 ALA A CA 1
ATOM 528 C C . ALA A 1 71 ? 3.279 6.085 0.518 1.00 96.62 71 ALA A C 1
ATOM 530 O O . ALA A 1 71 ? 3.900 6.195 -0.538 1.00 96.62 71 ALA A O 1
ATOM 531 N N . MET A 1 72 ? 2.462 5.056 0.765 1.00 97.31 72 MET A N 1
ATOM 532 C CA . MET A 1 72 ? 2.259 3.933 -0.153 1.00 97.31 72 MET A CA 1
ATOM 533 C C . MET A 1 72 ? 1.730 4.377 -1.526 1.00 97.31 72 MET A C 1
ATOM 535 O O . MET A 1 72 ? 2.181 3.860 -2.545 1.00 97.31 72 MET A 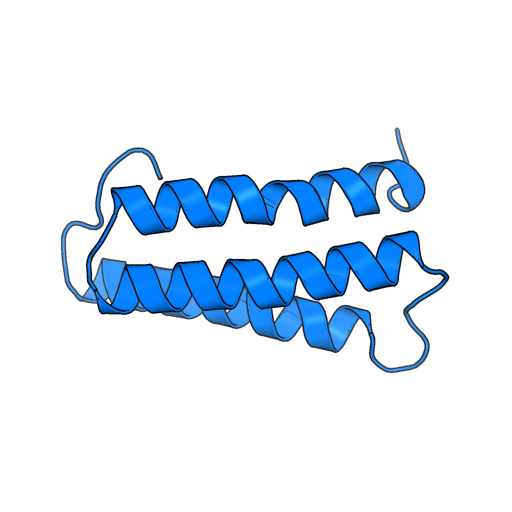O 1
ATOM 539 N N . THR A 1 73 ? 0.830 5.369 -1.593 1.00 96.94 73 THR A N 1
ATOM 540 C CA . THR A 1 73 ? 0.285 5.854 -2.881 1.00 96.94 73 THR A CA 1
ATOM 541 C C . THR A 1 73 ? 1.346 6.433 -3.824 1.00 96.94 73 THR A C 1
ATOM 543 O O . THR A 1 73 ? 1.134 6.471 -5.039 1.00 96.94 73 THR A O 1
ATOM 546 N N . LYS A 1 74 ? 2.520 6.818 -3.301 1.00 96.62 74 LYS A N 1
ATOM 547 C CA . LYS A 1 74 ? 3.655 7.258 -4.122 1.00 96.62 74 LYS A CA 1
ATOM 548 C C . LYS A 1 74 ? 4.181 6.139 -5.023 1.00 96.62 74 LYS A C 1
ATOM 550 O O . LYS A 1 74 ? 4.583 6.437 -6.143 1.00 96.62 74 LYS A O 1
ATOM 555 N N . ALA A 1 75 ? 4.104 4.874 -4.594 1.00 97.62 75 ALA A N 1
ATOM 556 C CA . ALA A 1 75 ? 4.431 3.724 -5.439 1.00 97.62 75 ALA A CA 1
ATOM 557 C C . ALA A 1 75 ? 3.533 3.670 -6.683 1.00 97.62 75 ALA A C 1
ATOM 559 O O . ALA A 1 75 ? 4.016 3.528 -7.805 1.00 97.62 75 ALA A O 1
ATOM 560 N N . CYS A 1 76 ? 2.221 3.853 -6.490 1.00 97.62 76 CYS A N 1
ATOM 561 C CA . CYS A 1 76 ? 1.252 3.869 -7.583 1.00 97.62 76 CYS A CA 1
ATOM 562 C C . CYS A 1 76 ? 1.549 5.006 -8.566 1.00 97.62 76 CYS A C 1
ATOM 564 O O . CYS A 1 76 ? 1.544 4.793 -9.774 1.00 97.62 76 CYS A O 1
ATOM 566 N N . ALA A 1 77 ? 1.811 6.213 -8.057 1.00 96.81 77 ALA A N 1
ATOM 567 C CA . ALA A 1 77 ? 2.112 7.369 -8.895 1.00 96.81 77 ALA A CA 1
ATOM 568 C C . ALA A 1 77 ? 3.420 7.195 -9.683 1.00 96.81 77 ALA A C 1
ATOM 570 O O . ALA A 1 77 ? 3.441 7.492 -10.876 1.00 96.81 77 ALA A O 1
ATOM 571 N N . ALA A 1 78 ? 4.480 6.693 -9.041 1.00 95.81 78 ALA A N 1
ATOM 572 C CA . ALA A 1 78 ? 5.776 6.468 -9.676 1.00 95.81 78 ALA A CA 1
ATOM 573 C C . ALA A 1 78 ? 5.673 5.454 -10.826 1.00 95.81 78 ALA A C 1
ATOM 575 O O . ALA A 1 78 ? 5.998 5.789 -11.962 1.00 95.81 78 ALA A O 1
ATOM 576 N N . CYS A 1 79 ? 5.114 4.268 -10.564 1.00 97.38 79 CYS A N 1
ATOM 577 C CA . CYS A 1 79 ? 4.957 3.222 -11.577 1.00 97.38 79 CYS A CA 1
ATOM 578 C C . CYS A 1 79 ? 4.010 3.655 -12.710 1.00 97.38 79 CYS A C 1
ATOM 580 O O . CYS A 1 79 ? 4.344 3.553 -13.891 1.00 97.38 79 CYS A O 1
ATOM 582 N N . HIS A 1 80 ? 2.837 4.211 -12.385 1.00 97.00 80 HIS A N 1
ATOM 583 C CA . HIS A 1 80 ? 1.864 4.593 -13.414 1.00 97.00 80 HIS A CA 1
ATOM 584 C C . HIS A 1 80 ? 2.303 5.784 -14.269 1.00 97.00 80 HIS A C 1
ATOM 586 O O . HIS A 1 80 ? 1.793 5.942 -15.376 1.00 97.00 80 HIS A O 1
ATOM 592 N N . LYS A 1 81 ? 3.232 6.619 -13.796 1.00 95.81 81 LYS A N 1
ATOM 593 C CA . LYS A 1 81 ? 3.810 7.685 -14.619 1.00 95.81 81 LYS A CA 1
ATOM 594 C C . LYS A 1 81 ? 4.599 7.122 -15.807 1.00 95.81 81 LYS A C 1
ATOM 596 O O . LYS A 1 81 ? 4.609 7.755 -16.856 1.00 95.81 81 LYS A O 1
ATOM 601 N N . VAL A 1 82 ? 5.234 5.961 -15.638 1.00 95.75 82 VAL A N 1
ATOM 602 C CA . VAL A 1 82 ? 6.118 5.353 -16.644 1.00 95.75 82 VAL A CA 1
ATOM 603 C C . VAL A 1 82 ? 5.405 4.258 -17.443 1.00 95.75 82 VAL A C 1
ATOM 605 O O . VAL A 1 82 ? 5.553 4.193 -18.659 1.00 95.75 82 VAL A O 1
ATOM 608 N N . HIS A 1 83 ? 4.597 3.416 -16.789 1.00 94.81 83 HIS A N 1
ATOM 609 C CA . HIS A 1 83 ? 4.105 2.166 -17.392 1.00 94.81 83 HIS A CA 1
ATOM 610 C C . HIS A 1 83 ? 2.600 2.131 -17.686 1.00 94.81 83 HIS A C 1
ATOM 612 O O . HIS A 1 83 ? 2.127 1.199 -18.338 1.00 94.81 83 HIS A O 1
ATOM 618 N N . ARG A 1 84 ? 1.813 3.111 -17.218 1.00 93.00 84 ARG A N 1
ATOM 619 C CA . ARG A 1 84 ? 0.377 3.172 -17.532 1.00 93.00 84 ARG A CA 1
ATOM 620 C C . ARG A 1 84 ? 0.177 3.972 -18.814 1.00 93.00 84 ARG A C 1
ATOM 622 O O . ARG A 1 84 ? 0.664 5.096 -18.910 1.00 93.00 84 ARG A O 1
ATOM 629 N N . LYS A 1 85 ? -0.587 3.426 -19.766 1.00 85.69 85 LYS A N 1
ATOM 630 C CA . LYS A 1 85 ? -1.046 4.197 -20.931 1.00 85.69 85 LYS A CA 1
AT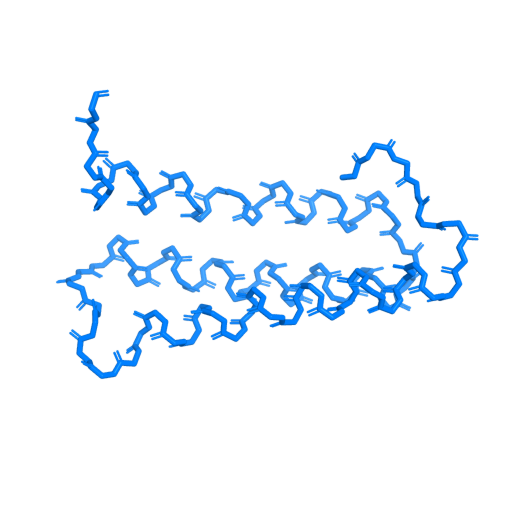OM 631 C C . LYS A 1 85 ? -1.775 5.455 -20.454 1.00 85.69 85 LYS A C 1
ATOM 633 O O . LYS A 1 85 ? -2.590 5.389 -19.533 1.00 85.69 85 LYS A O 1
ATOM 638 N N . GLN A 1 86 ? -1.406 6.588 -21.035 1.00 75.25 86 GLN A N 1
ATOM 639 C CA . GLN A 1 86 ? -2.051 7.873 -20.797 1.00 75.25 86 GLN A CA 1
ATOM 640 C C . GLN A 1 86 ? -2.974 8.088 -21.994 1.00 75.25 86 GLN A C 1
ATOM 642 O O . GLN A 1 86 ? -2.474 8.216 -23.112 1.00 75.25 86 GLN A O 1
ATOM 647 N N . ASP A 1 87 ? -4.280 8.025 -21.753 1.00 65.38 87 ASP A N 1
ATOM 648 C CA . ASP A 1 87 ? -5.314 8.361 -22.735 1.00 65.38 87 ASP A CA 1
ATOM 649 C C . ASP A 1 87 ? -5.725 9.832 -22.568 1.00 65.38 87 ASP A C 1
ATOM 651 O O . ASP A 1 87 ? -5.754 10.303 -21.402 1.00 65.38 87 ASP A O 1
#

Sequence (87 aa):
MKEAPDDDKAWEALATKAALLNEAGHILMADGRCPDGDWADAAKTLRECSAVVLKKIDQKDAEGAQIAFQAMTKACAACHKVHRKQD

pLDDT: mean 95.6, std 6.35, range [64.25, 98.56]

Solvent-accessible surface area (backbone atoms only — not comparable to full-atom values): 4623 Å² total; per-residue (Å²): 11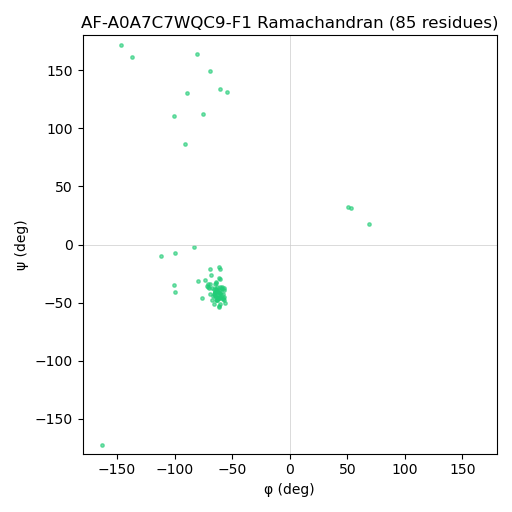3,95,68,66,68,89,45,72,68,48,46,52,54,49,40,54,55,32,49,52,48,24,53,46,23,52,58,55,60,38,96,78,60,49,89,50,65,64,48,49,54,20,28,48,40,26,29,57,26,23,52,50,21,37,56,21,50,78,68,70,32,50,67,59,21,33,55,29,44,58,59,24,50,49,20,56,53,57,28,44,71,75,72,45,88,83,130

Secondary structure (DSSP, 8-state):
--S--SSHHHHHHHHHHHHHHHHHHHHTTSTT---SHHHHHHHHHHHHHHHHHHHHHHTT-HHHHHHHHHHHHHHHHHHHHHHS---

Radius of gyration: 13.95 Å; Cα contacts (8 Å, |Δi|>4): 85; chains: 1; bounding box: 30×24×39 Å

Foldseek 3Di:
DVDQQPDPVSLVVQLVVLVVQLVVLVVCVPDPNDPDDLSVVLSVQSNVLSVQLNVCSVVSNRVSNVVSVVSNVVSVVSCCVPPPDDD

Mean predicted aligned error: 2.91 Å

Nearest PDB structures (foldseek):
  8rd2-assembly2_B  TM=4.073E-01  e=4.765E+00  Trypanosoma brucei
  2b5u-assembly2_C  TM=3.699E-01  e=5.300E+00  Escherichia coli
  1ujw-assembly1_B  TM=3.510E-01  e=9.020E+00  Escherichia coli